Protein AF-A0A8C8VHM7-F1 (afdb_monomer)

pLDDT: mean 79.87, std 14.74, range [46.19, 97.38]

Sequence (150 aa):
LAPHTGTIWNWIRAFWRKNGLLTLSMLSLVIGCLLGFLLREKQYISFPGELLMRMLKMLILPLITSSLMSGLATMDSKACGKMGLITITYYLWTTFMAVTVGIVLVISIHPGAAAQKEEYAVGKAVLSSADALLDLIRYAPASPGIVLLF

Secondary structure (DSSP, 8-state):
----HHHHHHHHHHHHHHHHHHHHHHHHHHHHHHHHHH-TT-GGGGHHHHHHHHHHHHHHHHHHHHHHHHHHHTS-HHHHHHHHHHHHHHHHHHHHHHHHHHHHHHHHH-TTTT-TT-----------HHHHHHHHHHHS---HHHHTT-

Foldseek 3Di:
DDDDPVVVVVVVVVCCVVCVVVVVVVVCVVVVVVCCVVPVDDPVVCVVVVVVVVVVVVVPVVVVVVCVVVVVVVDDPVRVVVVVVVVVVVVVVVVVVVVVVVVVVCVVVVPPPVPPPDPPPPPDPPDDVVNVVVVVVVPPCPDPVVVVVD

Organism: NCBI:txid367368

InterPro domains:
  IPR001991 Sodium:dicarboxylate symporter [PF00375] (22-137)
  IPR018107 Sodium:dicarboxylate symporter, conserved site [PS00713] (48-62)
  IPR036458 Sodium:dicarboxylate symporter superfamily [G3DSA:1.10.3860.10] (11-145)
  IPR036458 Sodium:dicarboxylate symporter superfamily [SSF118215] (23-139)
  IPR050746 Dicarboxylate/Amino Acid:Cation Symporter [PTHR11958] (10-138)

Radius of gyration: 25.17 Å; Cα contacts (8 Å, |Δi|>4): 6; chains: 1; bounding box: 40×64×67 Å

Structure (mmCIF, N/CA/C/O backbone):
data_AF-A0A8C8VHM7-F1
#
_entry.id   AF-A0A8C8VHM7-F1
#
loop_
_atom_site.group_PDB
_atom_site.id
_atom_site.type_symbol
_atom_site.label_atom_id
_atom_site.label_alt_id
_atom_site.label_comp_id
_atom_site.label_asym_id
_atom_site.label_entity_id
_atom_site.label_seq_id
_atom_site.pdbx_PDB_ins_code
_atom_site.Cartn_x
_atom_site.Cartn_y
_atom_site.Cartn_z
_atom_site.occupancy
_atom_site.B_iso_or_equiv
_atom_site.auth_seq_id
_atom_site.auth_comp_id
_atom_site.auth_asym_id
_atom_site.auth_atom_id
_atom_site.pdbx_PDB_model_num
ATOM 1 N N . LEU A 1 1 ? -5.089 36.887 -40.930 1.00 49.72 1 LEU A N 1
ATOM 2 C CA . LEU A 1 1 ? -5.409 35.566 -40.341 1.00 49.72 1 LEU A CA 1
ATOM 3 C C . LEU A 1 1 ? -4.309 35.176 -39.351 1.00 49.72 1 LEU A C 1
ATOM 5 O O . LEU A 1 1 ? -3.277 34.714 -39.806 1.00 49.72 1 LEU A O 1
ATOM 9 N N . ALA A 1 2 ? -4.494 35.430 -38.050 1.00 64.38 2 ALA A N 1
ATOM 10 C CA . ALA A 1 2 ? -3.811 34.785 -36.906 1.00 64.38 2 ALA A CA 1
ATOM 11 C C . ALA A 1 2 ? -4.085 35.627 -35.647 1.00 64.38 2 ALA A C 1
ATOM 13 O O . ALA A 1 2 ? -3.609 36.758 -35.567 1.00 64.38 2 ALA A O 1
ATOM 14 N N . PRO A 1 3 ? -4.906 35.131 -34.705 1.00 52.34 3 PRO A N 1
ATOM 15 C CA . PRO A 1 3 ? -4.380 34.937 -33.350 1.00 52.34 3 PRO A CA 1
ATOM 16 C C . PRO A 1 3 ? -5.111 33.789 -32.620 1.00 52.34 3 PRO A C 1
ATOM 18 O O . PRO A 1 3 ? -6.123 34.015 -31.967 1.00 52.34 3 PRO A O 1
ATOM 21 N N . HIS A 1 4 ? -4.626 32.545 -32.711 1.00 59.38 4 HIS A N 1
ATOM 22 C CA . HIS A 1 4 ? -5.243 31.410 -31.989 1.00 59.38 4 HIS A CA 1
ATOM 23 C C . HIS A 1 4 ? -4.269 30.649 -31.063 1.00 59.38 4 HIS A C 1
ATOM 25 O O . HIS A 1 4 ? -4.650 29.693 -30.392 1.00 59.38 4 HIS A O 1
ATOM 31 N N . THR A 1 5 ? -3.005 31.072 -30.968 1.00 62.75 5 THR A N 1
ATOM 32 C CA . THR A 1 5 ? -1.974 30.382 -30.166 1.00 62.75 5 THR A CA 1
ATOM 33 C C . THR A 1 5 ? -1.876 30.873 -28.715 1.00 62.75 5 THR A C 1
ATOM 35 O O . THR A 1 5 ? -1.409 30.134 -27.851 1.00 62.75 5 THR A O 1
ATOM 38 N N . GLY A 1 6 ? -2.365 32.080 -28.399 1.00 61.88 6 GLY A N 1
ATOM 39 C CA . GLY A 1 6 ? -2.293 32.651 -27.043 1.00 61.88 6 GLY A CA 1
ATOM 40 C C . GLY A 1 6 ? -3.333 32.108 -26.052 1.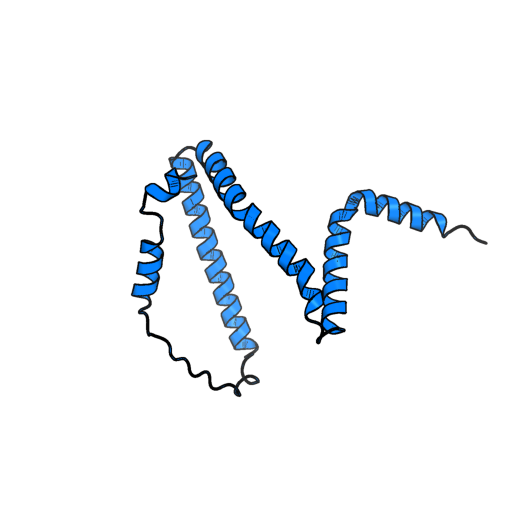00 61.88 6 GLY A C 1
ATOM 41 O O . GLY A 1 6 ? -3.072 32.034 -24.851 1.00 61.88 6 GLY A O 1
ATOM 42 N N . THR A 1 7 ? -4.506 31.685 -26.531 1.00 68.62 7 THR A N 1
ATOM 43 C CA . THR A 1 7 ? -5.606 31.186 -25.685 1.00 68.62 7 THR A CA 1
ATOM 44 C C . THR A 1 7 ? -5.306 29.803 -25.108 1.00 68.62 7 THR A C 1
ATOM 46 O O . THR A 1 7 ? -5.536 29.571 -23.921 1.00 68.62 7 THR A O 1
ATOM 49 N N . ILE A 1 8 ? -4.705 28.916 -25.906 1.00 71.31 8 ILE A N 1
ATOM 50 C CA . ILE A 1 8 ? -4.369 27.535 -25.521 1.00 71.31 8 ILE A CA 1
ATOM 51 C C . ILE A 1 8 ? -3.327 27.515 -24.395 1.00 71.31 8 ILE A C 1
ATOM 53 O O . ILE A 1 8 ? -3.493 26.805 -23.407 1.00 71.31 8 ILE A O 1
ATOM 57 N N . TRP A 1 9 ? -2.286 28.346 -24.485 1.00 71.12 9 TRP A N 1
ATOM 58 C CA . TRP A 1 9 ? -1.219 28.400 -23.478 1.00 71.12 9 TRP A CA 1
ATOM 59 C C . TRP A 1 9 ? -1.700 28.982 -22.135 1.00 71.12 9 TRP A C 1
ATOM 61 O O . TRP A 1 9 ? -1.248 28.580 -21.060 1.00 71.12 9 TRP A O 1
ATOM 71 N N . ASN A 1 10 ? -2.662 29.909 -22.176 1.00 72.50 10 ASN A N 1
ATOM 72 C CA . ASN A 1 10 ? -3.292 30.464 -20.977 1.00 72.50 10 ASN A CA 1
ATOM 73 C C . ASN A 1 10 ? -4.279 29.478 -20.343 1.00 72.50 10 ASN A C 1
ATOM 75 O O . ASN A 1 10 ? -4.305 29.352 -19.118 1.00 72.50 10 ASN A O 1
ATOM 79 N N . TRP A 1 11 ? -5.024 28.736 -21.164 1.00 68.62 11 TRP A N 1
ATOM 80 C CA . TRP A 1 11 ? -5.911 27.667 -20.714 1.00 68.62 11 TRP A CA 1
ATOM 81 C C . TRP A 1 11 ? -5.128 26.507 -20.085 1.00 68.62 11 TRP A C 1
ATOM 83 O O . TRP A 1 11 ? -5.458 26.085 -18.980 1.00 68.62 11 TRP A O 1
ATOM 93 N N . ILE A 1 12 ? -4.018 26.084 -20.699 1.00 73.31 12 ILE A N 1
ATOM 94 C CA . ILE A 1 12 ? -3.102 25.069 -20.153 1.00 73.31 12 ILE A CA 1
ATOM 95 C C . ILE A 1 12 ? -2.511 25.522 -18.817 1.00 73.31 12 ILE A C 1
ATOM 97 O O . ILE A 1 12 ? -2.541 24.763 -17.855 1.00 73.31 12 ILE A O 1
ATOM 101 N N . ARG A 1 13 ? -2.039 26.770 -18.697 1.00 70.75 13 ARG A N 1
ATOM 102 C CA . ARG A 1 13 ? -1.552 27.297 -17.406 1.00 70.75 13 ARG A CA 1
ATOM 103 C C . ARG A 1 13 ? -2.648 27.394 -16.346 1.00 70.75 13 ARG A C 1
ATOM 105 O O . ARG A 1 13 ? -2.381 27.167 -15.166 1.00 70.75 13 ARG A O 1
ATOM 112 N N . ALA A 1 14 ? -3.867 27.763 -16.734 1.00 70.69 14 ALA A N 1
ATOM 113 C CA . ALA A 1 14 ? -5.004 27.822 -15.820 1.00 70.69 14 ALA A CA 1
ATOM 114 C C . ALA A 1 14 ? -5.421 26.421 -15.347 1.00 70.69 14 ALA A C 1
ATOM 116 O O . ALA A 1 14 ? -5.696 26.238 -14.162 1.00 70.69 14 ALA A O 1
ATOM 117 N N . PHE A 1 15 ? -5.399 25.437 -16.246 1.00 71.25 15 PHE A N 1
ATOM 118 C CA . PHE A 1 15 ? -5.672 24.035 -15.951 1.00 71.25 15 PHE A CA 1
ATOM 119 C C . PHE A 1 15 ? -4.575 23.415 -15.079 1.00 71.25 15 PHE A C 1
ATOM 121 O O . PHE A 1 15 ? -4.879 22.778 -14.076 1.00 71.25 15 PHE A O 1
ATOM 128 N N . TRP A 1 16 ? -3.301 23.684 -15.378 1.00 74.19 16 TRP A N 1
ATOM 129 C CA . TRP A 1 1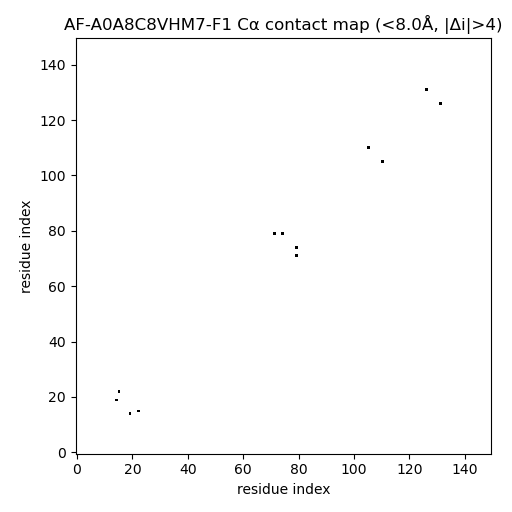6 ? -2.167 23.156 -14.615 1.00 74.19 16 TRP A CA 1
ATOM 130 C C . TRP A 1 16 ? -2.107 23.719 -13.188 1.00 74.19 16 TRP A C 1
ATOM 132 O O . TRP A 1 16 ? -1.725 23.010 -12.264 1.00 74.19 16 TRP A O 1
ATOM 142 N N . ARG A 1 17 ? -2.583 24.951 -12.955 1.00 70.69 17 ARG A N 1
ATOM 143 C CA . ARG A 1 17 ? -2.742 25.485 -11.589 1.00 70.69 17 ARG A CA 1
ATOM 144 C C . ARG A 1 17 ? -3.895 24.863 -10.804 1.00 70.69 17 ARG A C 1
ATOM 146 O O . ARG A 1 17 ? -3.820 24.833 -9.583 1.00 70.69 17 ARG A O 1
ATOM 153 N N . LYS A 1 18 ? -4.952 24.389 -11.472 1.00 74.88 18 LYS A N 1
ATOM 154 C CA . LYS A 1 18 ? -6.121 23.792 -10.803 1.00 74.88 18 LYS A CA 1
ATOM 155 C C . LYS A 1 18 ? -5.975 22.283 -10.591 1.00 74.88 18 LYS A C 1
ATOM 157 O O . LYS A 1 18 ? -6.337 21.781 -9.535 1.00 74.88 18 LYS A O 1
ATOM 162 N N . ASN A 1 19 ? -5.398 21.576 -11.562 1.00 86.38 19 ASN A N 1
ATOM 163 C CA . ASN A 1 19 ? -5.360 20.110 -11.601 1.00 86.38 19 ASN A CA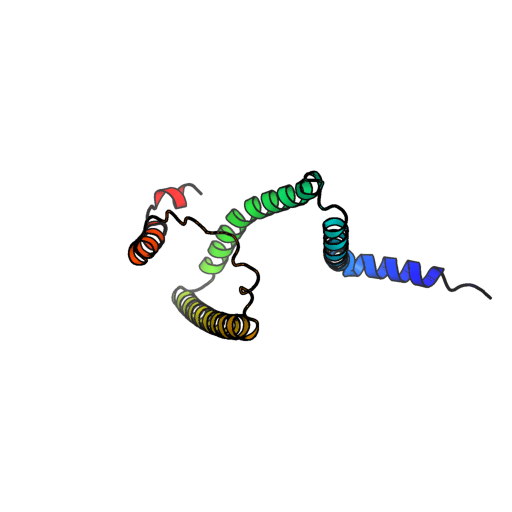 1
ATOM 164 C C . ASN A 1 19 ? -3.922 19.558 -11.631 1.00 86.38 19 ASN A C 1
ATOM 166 O O . ASN A 1 19 ? -3.709 18.390 -11.958 1.00 86.38 19 ASN A O 1
ATOM 170 N N . GLY A 1 20 ? -2.931 20.389 -11.291 1.00 79.62 20 GLY A N 1
ATOM 171 C CA . GLY A 1 20 ? -1.525 20.116 -11.578 1.00 79.62 20 GLY A CA 1
ATOM 172 C C . GLY A 1 20 ? -0.976 18.828 -10.995 1.00 79.62 20 GLY A C 1
ATOM 173 O O . GLY A 1 20 ? -0.287 18.102 -11.707 1.00 79.62 20 GLY A O 1
ATOM 174 N N . LEU A 1 21 ? -1.337 18.501 -9.751 1.00 83.56 21 LEU A N 1
ATOM 175 C CA . LEU A 1 21 ? -0.849 17.296 -9.078 1.00 83.56 21 LEU A CA 1
ATOM 176 C C . LEU A 1 21 ? -1.350 16.008 -9.752 1.00 83.56 21 LEU A C 1
ATOM 178 O O . LEU A 1 21 ? -0.577 15.078 -9.966 1.00 83.56 21 LEU A O 1
ATOM 182 N N . LEU A 1 22 ? -2.635 15.979 -10.122 1.00 88.56 22 LEU A N 1
ATOM 183 C CA . LEU A 1 22 ? -3.283 14.821 -10.747 1.00 88.56 22 LEU A CA 1
ATOM 184 C C . LEU A 1 22 ? -2.761 14.593 -12.167 1.00 88.56 22 LEU A C 1
ATOM 186 O O . LEU A 1 22 ? -2.497 13.463 -12.570 1.00 88.56 22 LEU A O 1
ATOM 190 N N . THR A 1 23 ? -2.574 15.673 -12.929 1.00 87.31 23 THR A N 1
ATOM 191 C CA . THR A 1 23 ? -2.016 15.567 -14.280 1.00 87.31 23 THR A CA 1
ATOM 192 C C . THR A 1 23 ? -0.549 15.148 -14.258 1.00 87.31 23 THR A C 1
ATOM 194 O O . THR A 1 23 ? -0.131 14.399 -15.135 1.00 87.31 23 THR A O 1
ATOM 197 N N . LEU A 1 24 ? 0.226 15.577 -13.250 1.00 87.31 24 LEU A N 1
ATOM 198 C CA . LEU A 1 24 ? 1.631 15.184 -13.122 1.00 87.31 24 LEU A CA 1
ATOM 199 C C . LEU A 1 24 ? 1.782 13.694 -12.797 1.00 87.31 24 LEU A C 1
ATOM 201 O O . LEU A 1 24 ? 2.669 13.057 -13.357 1.00 87.31 24 LEU A O 1
ATOM 205 N N . SER A 1 25 ? 0.941 13.134 -11.917 1.00 91.50 25 SER A N 1
ATOM 206 C CA . SER A 1 25 ? 1.026 11.712 -11.550 1.00 91.50 25 SER A CA 1
ATOM 207 C C . SER A 1 25 ? 0.649 10.805 -12.720 1.00 91.50 25 SER A C 1
ATOM 209 O O . SER A 1 25 ? 1.365 9.847 -13.006 1.00 91.50 25 SER A O 1
ATOM 211 N N . MET A 1 26 ? -0.405 11.155 -13.460 1.00 92.56 26 MET A N 1
ATOM 212 C CA . MET A 1 26 ? -0.809 10.418 -14.660 1.00 92.56 26 MET A CA 1
ATOM 213 C C . MET A 1 26 ? 0.238 10.519 -15.773 1.00 92.56 26 MET A C 1
ATOM 215 O O . MET A 1 26 ? 0.602 9.506 -16.367 1.00 92.56 26 MET A O 1
ATOM 219 N N . LEU A 1 27 ? 0.784 11.715 -16.019 1.00 91.50 27 LEU A N 1
ATOM 220 C CA . LEU A 1 27 ? 1.841 11.903 -17.013 1.00 91.50 27 LEU A CA 1
ATOM 221 C C . LEU A 1 27 ? 3.125 11.152 -16.615 1.00 91.50 27 LEU A C 1
ATOM 223 O O . LEU A 1 27 ? 3.748 10.521 -17.464 1.00 91.50 27 LEU A O 1
ATOM 227 N N . SER A 1 28 ? 3.483 11.161 -15.327 1.00 88.94 28 SER A N 1
ATOM 228 C CA . SER A 1 28 ? 4.630 10.421 -14.788 1.00 88.94 28 SER A CA 1
ATOM 229 C C . SER A 1 28 ? 4.494 8.909 -14.987 1.00 88.94 28 SER A C 1
ATOM 231 O O . SER A 1 28 ? 5.458 8.273 -15.402 1.00 88.94 28 SER A O 1
ATOM 233 N N . LEU A 1 29 ? 3.303 8.331 -14.783 1.00 92.12 29 LEU A N 1
ATOM 234 C CA . LEU A 1 29 ? 3.060 6.905 -15.041 1.00 92.12 29 LEU A CA 1
ATOM 235 C C . LEU A 1 29 ? 3.253 6.552 -16.520 1.00 92.12 29 LEU A C 1
ATOM 237 O O . LEU A 1 29 ? 3.948 5.590 -16.837 1.00 92.12 29 LEU A O 1
ATOM 241 N N . VAL A 1 30 ? 2.691 7.353 -17.430 1.00 92.69 30 VAL A N 1
ATOM 242 C CA . VAL A 1 30 ? 2.804 7.112 -18.878 1.00 92.69 30 VAL A CA 1
ATOM 243 C C . VAL A 1 30 ? 4.256 7.243 -19.346 1.00 92.69 30 VAL A C 1
ATOM 245 O O . VAL A 1 30 ? 4.767 6.362 -20.038 1.00 92.69 30 VAL A O 1
ATOM 248 N N . ILE A 1 31 ? 4.941 8.313 -18.934 1.00 90.38 31 ILE A N 1
ATOM 249 C CA . ILE A 1 31 ? 6.355 8.550 -19.252 1.00 90.38 31 ILE A CA 1
ATOM 250 C C . ILE A 1 31 ? 7.233 7.456 -18.628 1.00 90.38 31 ILE A C 1
ATOM 252 O O . ILE A 1 31 ? 8.115 6.932 -19.302 1.00 90.38 31 ILE A O 1
ATOM 256 N N . GLY A 1 32 ? 6.971 7.057 -17.381 1.00 87.88 32 GLY A N 1
ATOM 257 C CA . GLY A 1 32 ? 7.694 5.995 -16.681 1.00 87.88 32 GLY A CA 1
ATOM 258 C C . GLY A 1 32 ? 7.561 4.635 -17.364 1.00 87.88 32 GLY A C 1
ATOM 259 O O . GLY A 1 32 ? 8.566 3.955 -17.561 1.00 87.88 32 GLY A O 1
ATOM 260 N N . CYS A 1 33 ? 6.357 4.262 -17.806 1.00 88.31 33 CYS A N 1
ATOM 261 C CA . CYS A 1 33 ? 6.148 3.050 -18.599 1.00 88.31 33 CYS A CA 1
ATOM 262 C C . CYS A 1 33 ? 6.877 3.114 -19.951 1.00 88.31 33 CYS A C 1
ATOM 264 O O . CYS A 1 33 ? 7.516 2.138 -20.344 1.00 88.31 33 CYS A O 1
ATOM 266 N N . LEU A 1 34 ? 6.828 4.258 -20.643 1.00 88.56 34 LEU A N 1
ATOM 267 C CA . LEU A 1 34 ? 7.483 4.433 -21.941 1.00 88.56 34 LEU A CA 1
ATOM 268 C C . LEU A 1 34 ? 9.016 4.371 -21.828 1.00 88.56 34 LEU A C 1
ATOM 270 O O . LEU A 1 34 ? 9.664 3.657 -22.594 1.00 88.56 34 LEU A O 1
ATOM 274 N N . LEU A 1 35 ? 9.600 5.070 -20.849 1.00 85.62 35 LEU A N 1
ATOM 275 C CA . LEU A 1 35 ? 11.038 5.007 -20.576 1.00 85.62 35 LEU A CA 1
ATOM 276 C C . LEU A 1 35 ? 11.459 3.612 -20.099 1.00 85.62 35 LEU A C 1
ATOM 278 O O . LEU A 1 35 ? 12.511 3.135 -20.516 1.00 85.62 35 LEU A O 1
ATOM 282 N N . GLY A 1 36 ? 10.644 2.946 -19.275 1.00 85.06 36 G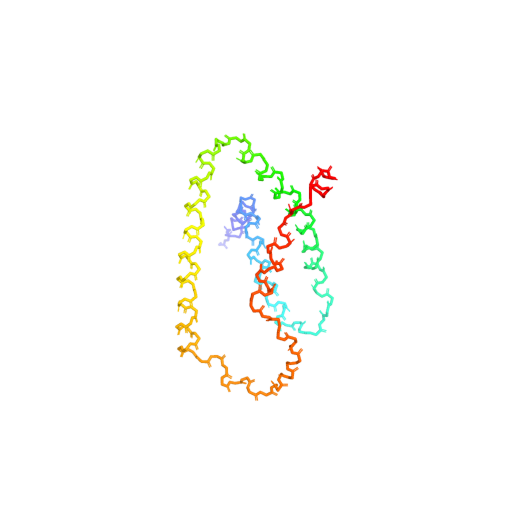LY A N 1
ATOM 283 C CA . GLY A 1 36 ? 10.902 1.581 -18.809 1.00 85.06 36 GLY A CA 1
ATOM 284 C C . GLY A 1 36 ? 10.939 0.558 -19.947 1.00 85.06 36 GLY A C 1
ATOM 285 O O . GLY A 1 36 ? 11.778 -0.340 -19.938 1.00 85.06 36 GLY A O 1
ATOM 286 N N . PHE A 1 37 ? 10.090 0.728 -20.965 1.00 83.81 37 PHE A N 1
ATOM 287 C CA . PHE A 1 37 ? 10.110 -0.113 -22.163 1.00 83.81 37 PHE A CA 1
ATOM 288 C C . PHE A 1 37 ? 11.349 0.137 -23.043 1.00 83.81 37 PHE A C 1
ATOM 290 O O . PHE A 1 37 ? 11.915 -0.807 -23.590 1.00 83.81 37 PHE A O 1
ATOM 297 N N . LEU A 1 38 ? 11.798 1.393 -23.154 1.00 79.75 38 LEU A N 1
ATOM 298 C CA . LEU A 1 38 ? 12.936 1.787 -23.996 1.00 79.75 38 LEU A CA 1
ATOM 299 C C . LEU A 1 38 ? 14.315 1.502 -23.367 1.00 79.75 38 LEU A C 1
ATOM 301 O O . LEU A 1 38 ? 15.274 1.255 -24.094 1.00 79.75 38 LEU A O 1
ATOM 305 N N . LEU A 1 39 ? 14.447 1.556 -22.037 1.00 75.38 39 LEU A N 1
ATOM 306 C CA . LEU A 1 39 ? 15.739 1.563 -21.325 1.00 75.38 39 LEU A CA 1
ATOM 307 C C . LEU A 1 39 ? 15.954 0.318 -20.449 1.00 75.38 39 LEU A C 1
ATOM 309 O O . LEU A 1 39 ? 16.392 0.417 -19.303 1.00 75.38 39 LEU A O 1
ATOM 313 N N . ARG A 1 40 ? 15.689 -0.867 -21.008 1.00 66.69 40 ARG A N 1
ATOM 314 C CA . ARG A 1 40 ? 15.685 -2.166 -20.306 1.00 66.69 40 ARG A CA 1
ATOM 315 C C . ARG A 1 40 ? 16.995 -2.559 -19.593 1.00 66.69 40 ARG A C 1
ATOM 317 O O . ARG A 1 40 ? 16.968 -3.475 -18.782 1.00 66.69 40 ARG A O 1
ATOM 324 N N . GLU A 1 41 ? 18.114 -1.869 -19.834 1.00 63.53 41 GLU A N 1
ATOM 325 C CA . GLU A 1 41 ? 19.448 -2.283 -19.357 1.00 63.53 41 GLU A CA 1
ATOM 326 C C . GLU A 1 41 ? 20.143 -1.322 -18.372 1.00 63.53 41 GLU A C 1
ATOM 328 O O . GLU A 1 41 ? 21.291 -1.553 -17.996 1.00 63.53 41 GLU A O 1
ATOM 333 N N . LYS A 1 42 ? 19.493 -0.242 -17.905 1.00 58.72 42 LYS A N 1
ATOM 334 C CA . LYS A 1 42 ? 20.134 0.715 -16.974 1.00 58.72 42 LYS A CA 1
ATOM 335 C C . LYS A 1 42 ? 19.496 0.718 -15.585 1.00 58.72 42 LYS A C 1
ATOM 337 O O . LYS A 1 42 ? 18.505 1.396 -15.333 1.00 58.72 42 LYS A O 1
ATOM 342 N N . GLN A 1 43 ? 20.165 0.045 -14.647 1.00 63.00 43 GLN A N 1
ATOM 343 C CA . GLN A 1 43 ? 19.770 -0.102 -13.236 1.00 63.00 43 GLN A CA 1
ATOM 344 C C . GLN A 1 43 ? 19.675 1.225 -12.447 1.00 63.00 43 GLN A C 1
ATOM 346 O O . GLN A 1 43 ? 19.046 1.278 -11.394 1.00 63.00 43 GLN A O 1
ATOM 351 N N . TYR A 1 44 ? 20.234 2.323 -12.967 1.00 66.44 44 TYR A N 1
ATOM 352 C CA . TYR A 1 44 ? 20.215 3.640 -12.313 1.00 66.44 44 TYR A CA 1
ATOM 353 C C . TYR A 1 44 ? 18.841 4.331 -12.310 1.00 66.44 44 TYR A C 1
ATOM 355 O O . TYR A 1 44 ? 18.605 5.205 -11.478 1.00 66.44 44 TYR A O 1
ATOM 363 N N . ILE A 1 45 ? 17.914 3.944 -13.194 1.00 72.19 45 ILE A N 1
ATOM 364 C CA . ILE A 1 45 ? 16.585 4.582 -13.298 1.00 72.19 45 ILE A CA 1
ATOM 365 C C . ILE A 1 45 ? 15.678 4.218 -12.106 1.00 72.19 45 ILE A C 1
ATOM 367 O O . ILE A 1 45 ? 14.774 4.978 -11.767 1.00 72.19 45 ILE A O 1
ATOM 371 N N . SER A 1 46 ? 15.945 3.107 -11.412 1.00 78.19 46 SER A N 1
ATOM 372 C CA . SER A 1 46 ? 15.145 2.663 -10.258 1.00 78.19 46 SER A CA 1
ATOM 373 C C . SER A 1 46 ? 15.442 3.430 -8.963 1.00 78.19 46 SER A C 1
ATOM 375 O O . SER A 1 46 ? 14.632 3.402 -8.035 1.00 78.19 46 SER A O 1
ATOM 377 N N . PHE A 1 47 ? 16.566 4.152 -8.900 1.00 83.44 47 PHE A N 1
ATOM 378 C CA . PHE A 1 47 ? 17.000 4.903 -7.718 1.00 83.44 47 PHE A CA 1
ATOM 379 C C . PHE A 1 47 ? 15.951 5.903 -7.173 1.00 83.44 47 PHE A C 1
ATOM 381 O O . PHE A 1 47 ? 15.646 5.839 -5.979 1.00 83.44 47 PHE A O 1
ATOM 388 N N . PRO A 1 48 ? 15.328 6.789 -7.987 1.00 84.69 48 PRO A N 1
ATOM 389 C CA . PRO A 1 48 ? 14.277 7.689 -7.498 1.00 84.69 48 PRO A CA 1
ATOM 390 C C . PRO A 1 48 ? 13.034 6.955 -6.965 1.00 84.69 48 PRO A C 1
ATOM 392 O O . PRO A 1 48 ? 12.403 7.429 -6.020 1.00 84.69 48 PRO A O 1
ATOM 395 N N . GLY A 1 49 ? 12.691 5.790 -7.526 1.00 85.88 49 GLY A N 1
ATOM 396 C CA . GLY A 1 49 ? 11.566 4.975 -7.056 1.00 85.88 49 GLY A CA 1
ATOM 397 C C . GLY A 1 49 ? 11.845 4.324 -5.701 1.00 85.88 49 GLY A C 1
ATOM 398 O O . GLY A 1 49 ? 10.975 4.287 -4.829 1.00 85.88 49 GLY A O 1
ATOM 399 N N . GLU A 1 50 ? 13.077 3.865 -5.485 1.00 89.38 50 GLU A N 1
ATOM 400 C CA . GLU A 1 50 ? 13.486 3.286 -4.206 1.00 89.38 50 GLU A CA 1
ATOM 401 C C . GLU A 1 50 ? 13.492 4.333 -3.082 1.00 89.38 50 GLU A C 1
ATOM 403 O O . GLU A 1 50 ? 13.008 4.064 -1.979 1.00 89.38 50 GLU A O 1
ATOM 408 N N . LEU A 1 51 ? 13.964 5.549 -3.374 1.00 91.19 51 LEU A N 1
ATOM 409 C CA . LEU A 1 51 ? 13.950 6.664 -2.427 1.00 91.19 51 LEU A CA 1
ATOM 410 C C . LEU A 1 51 ? 12.514 7.037 -2.017 1.00 91.19 51 LEU A C 1
ATOM 412 O O . LEU A 1 51 ? 12.239 7.188 -0.825 1.00 91.19 51 LEU A O 1
ATOM 416 N N . LEU A 1 52 ? 11.584 7.086 -2.980 1.00 92.38 52 LEU A N 1
ATOM 417 C CA . LEU A 1 52 ? 10.156 7.307 -2.722 1.00 92.38 52 LEU A CA 1
ATOM 418 C C . LEU A 1 52 ? 9.570 6.217 -1.813 1.00 92.38 52 LEU A C 1
ATOM 420 O O . LEU A 1 52 ? 8.909 6.524 -0.820 1.00 92.38 52 LEU A O 1
ATOM 424 N N . MET A 1 53 ? 9.840 4.944 -2.113 1.00 93.38 53 MET A N 1
ATOM 425 C CA . MET A 1 53 ? 9.346 3.824 -1.305 1.00 93.38 53 MET A CA 1
ATOM 426 C C . MET A 1 53 ? 9.897 3.847 0.125 1.00 93.38 53 MET A C 1
ATOM 428 O O . MET A 1 53 ? 9.170 3.510 1.062 1.00 93.38 53 MET A O 1
ATOM 432 N N . ARG A 1 54 ? 11.156 4.259 0.323 1.00 93.06 54 ARG A N 1
ATOM 433 C CA . ARG A 1 54 ? 11.744 4.432 1.663 1.00 93.06 54 ARG A CA 1
ATOM 434 C C . ARG A 1 54 ? 11.062 5.561 2.441 1.00 93.06 54 ARG A C 1
ATOM 436 O O . ARG A 1 54 ? 10.722 5.360 3.605 1.00 93.06 54 ARG A O 1
ATOM 443 N N . MET A 1 55 ? 10.797 6.700 1.796 1.00 94.56 55 MET A N 1
ATOM 444 C CA . MET A 1 55 ? 10.071 7.817 2.415 1.00 94.56 55 MET A CA 1
ATOM 445 C C . MET A 1 55 ? 8.641 7.424 2.819 1.00 94.56 55 MET A C 1
ATOM 447 O O . MET A 1 55 ? 8.236 7.682 3.951 1.00 94.56 55 MET A O 1
ATOM 451 N N . LEU A 1 56 ? 7.893 6.740 1.942 1.00 93.50 56 LEU A N 1
ATOM 452 C CA . LEU A 1 56 ? 6.522 6.296 2.237 1.00 93.50 56 LEU A CA 1
ATOM 453 C C . LEU A 1 56 ? 6.470 5.287 3.392 1.00 93.50 56 LEU A C 1
ATOM 455 O O . LEU A 1 56 ? 5.609 5.396 4.262 1.00 93.50 56 LEU A O 1
ATOM 459 N N . LYS A 1 57 ? 7.408 4.333 3.442 1.00 89.88 57 LYS A N 1
ATOM 460 C CA . LYS A 1 57 ? 7.475 3.336 4.525 1.00 89.88 57 LYS A CA 1
ATOM 461 C C . LYS A 1 57 ? 7.793 3.957 5.886 1.00 89.88 57 LYS A C 1
ATOM 463 O O . LYS A 1 57 ? 7.236 3.514 6.883 1.00 89.88 57 LYS A O 1
ATOM 468 N N . MET A 1 58 ? 8.643 4.984 5.939 1.00 93.88 58 MET A N 1
ATOM 469 C CA . MET A 1 58 ? 8.923 5.702 7.189 1.00 93.88 58 MET A CA 1
ATOM 470 C C . MET A 1 58 ? 7.689 6.461 7.699 1.00 93.88 58 MET A C 1
ATOM 472 O O . MET A 1 58 ? 7.495 6.580 8.905 1.00 93.88 58 MET A O 1
ATOM 476 N N . LEU A 1 59 ? 6.841 6.937 6.784 1.00 94.44 59 LEU A N 1
ATOM 477 C CA . LEU A 1 59 ? 5.613 7.662 7.108 1.00 94.44 59 LEU A CA 1
ATOM 478 C C . LEU A 1 59 ? 4.468 6.723 7.520 1.00 94.44 59 LEU A C 1
ATOM 480 O O . LEU A 1 59 ? 3.665 7.077 8.376 1.00 94.44 59 LEU A O 1
ATOM 484 N N . ILE A 1 60 ? 4.394 5.520 6.940 1.00 95.19 60 ILE A N 1
ATOM 485 C CA . ILE A 1 60 ? 3.242 4.628 7.121 1.00 95.19 60 ILE A CA 1
ATOM 486 C C . ILE A 1 60 ? 3.076 4.163 8.575 1.00 95.19 60 ILE A C 1
ATOM 488 O O . ILE A 1 60 ? 1.962 4.158 9.090 1.00 95.19 60 ILE A O 1
ATOM 492 N N . LEU A 1 61 ? 4.178 3.821 9.251 1.00 91.62 61 LEU A N 1
ATOM 493 C CA . LEU A 1 61 ? 4.160 3.288 10.613 1.00 91.62 61 LEU A CA 1
ATOM 494 C C . LEU A 1 61 ? 3.588 4.296 11.631 1.00 91.62 61 LEU A C 1
ATOM 496 O O . LEU A 1 61 ? 2.603 3.950 12.284 1.00 91.62 61 LEU A O 1
ATOM 500 N N . PRO A 1 62 ? 4.104 5.539 11.748 1.00 88.56 62 PRO A N 1
ATOM 501 C CA . PRO A 1 62 ? 3.568 6.520 12.694 1.00 88.56 62 PRO A CA 1
ATOM 502 C C . PRO A 1 62 ? 2.177 7.038 12.303 1.00 88.56 62 PRO A C 1
ATOM 504 O O . PRO A 1 62 ? 1.365 7.359 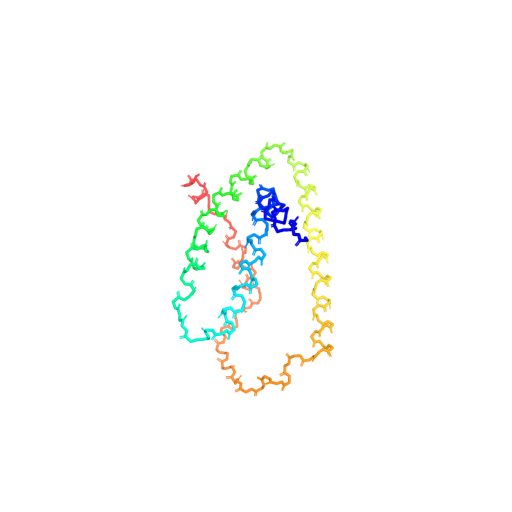13.173 1.00 88.56 62 PRO A O 1
ATOM 507 N N . LEU A 1 63 ? 1.871 7.121 11.003 1.00 94.00 63 LEU A N 1
ATOM 508 C CA . LEU A 1 63 ? 0.568 7.601 10.543 1.00 94.00 63 LEU A CA 1
ATOM 509 C C . LEU A 1 63 ? -0.545 6.598 10.878 1.00 94.00 63 LEU A C 1
ATOM 511 O O . LEU A 1 63 ? -1.617 7.001 11.323 1.00 94.00 63 LEU A O 1
ATOM 515 N N . ILE A 1 64 ? -0.289 5.295 10.709 1.00 93.94 64 ILE A N 1
ATOM 516 C CA . ILE A 1 64 ? -1.268 4.252 11.037 1.00 93.94 64 ILE A CA 1
ATOM 517 C C . ILE A 1 64 ? -1.531 4.222 12.543 1.00 93.94 64 ILE A C 1
ATOM 519 O O . ILE A 1 64 ? -2.693 4.225 12.945 1.00 93.94 64 ILE A O 1
ATOM 523 N N . THR A 1 65 ? -0.493 4.220 13.386 1.00 91.00 65 THR A N 1
ATOM 524 C CA . THR A 1 65 ? -0.689 4.128 14.842 1.00 91.00 65 THR A CA 1
ATOM 525 C C . THR A 1 65 ? -1.418 5.349 15.400 1.00 91.00 65 THR A C 1
ATOM 527 O O . THR A 1 65 ? -2.381 5.189 16.148 1.00 91.00 65 THR A O 1
ATOM 530 N N . SER A 1 66 ? -1.036 6.562 14.986 1.00 92.00 66 SER A N 1
ATOM 531 C CA . SER A 1 66 ? -1.706 7.800 15.415 1.00 92.00 66 SER A CA 1
ATOM 532 C C . SER A 1 66 ? -3.154 7.893 14.916 1.00 92.00 66 SER A C 1
ATOM 534 O O . SER A 1 66 ? -4.051 8.235 15.693 1.00 92.00 66 SER A O 1
ATOM 536 N N . SER A 1 67 ? -3.411 7.532 13.653 1.00 93.50 67 SER A N 1
ATOM 537 C CA . SER A 1 67 ? -4.761 7.539 13.078 1.00 93.50 67 SER A CA 1
ATOM 538 C C . SER A 1 67 ? -5.675 6.503 13.731 1.00 93.50 67 SER A C 1
ATOM 540 O O . SER A 1 67 ? -6.830 6.822 14.014 1.00 93.50 67 SER A O 1
ATOM 542 N N . LEU A 1 68 ? -5.174 5.295 14.014 1.00 91.62 68 LEU A N 1
ATOM 543 C CA . LEU A 1 68 ? -5.939 4.263 14.716 1.00 91.62 68 LEU A CA 1
ATOM 544 C C . LEU A 1 68 ? -6.218 4.665 16.165 1.00 91.62 68 LEU A C 1
ATOM 546 O O . LEU A 1 68 ? -7.355 4.546 16.609 1.00 91.62 68 LEU A O 1
ATOM 550 N N . MET A 1 69 ? -5.223 5.187 16.887 1.00 89.31 69 MET A N 1
ATOM 551 C CA . MET A 1 69 ? -5.399 5.619 18.277 1.00 89.31 69 MET A CA 1
ATOM 552 C C . MET A 1 69 ? -6.461 6.721 18.391 1.00 89.31 69 MET A C 1
ATOM 554 O O . MET A 1 69 ? -7.400 6.596 19.174 1.00 89.31 69 MET A O 1
ATOM 558 N N . SER A 1 70 ? -6.367 7.772 17.567 1.00 90.19 70 SER A N 1
ATOM 559 C CA . SER A 1 70 ? -7.352 8.864 17.555 1.00 90.19 70 SER A CA 1
ATOM 560 C C . SER A 1 70 ? -8.731 8.404 17.062 1.00 90.19 70 SER A C 1
ATOM 562 O O . SER A 1 70 ? -9.753 8.790 17.635 1.00 90.19 70 SER A O 1
ATOM 564 N N . GLY A 1 71 ? -8.774 7.546 16.039 1.00 89.31 71 GLY A N 1
ATOM 565 C CA . GLY A 1 71 ? -10.020 7.009 15.493 1.00 89.31 71 GLY A CA 1
ATOM 566 C C . GLY A 1 71 ? -10.774 6.125 16.485 1.00 89.31 71 GLY A C 1
ATOM 567 O O . GLY A 1 71 ? -11.989 6.239 16.607 1.00 89.31 71 GLY A O 1
ATOM 568 N N . LEU A 1 72 ? -10.062 5.288 17.240 1.00 88.06 72 LEU A N 1
ATOM 569 C CA . LEU A 1 72 ? -10.667 4.402 18.234 1.00 88.06 72 LEU A CA 1
ATOM 570 C C . LEU A 1 72 ? -11.021 5.133 19.537 1.00 88.06 72 LEU A C 1
ATOM 572 O O . LEU A 1 72 ? -12.044 4.819 20.134 1.00 88.06 72 LEU A O 1
ATOM 576 N N . ALA A 1 73 ? -10.238 6.134 19.958 1.00 86.12 73 ALA A N 1
ATOM 577 C CA . ALA A 1 73 ? -10.491 6.891 21.191 1.00 86.12 73 ALA A CA 1
ATOM 578 C C . ALA A 1 73 ? -11.789 7.719 21.162 1.00 86.12 73 ALA A C 1
ATOM 580 O O . ALA A 1 73 ? -12.330 8.061 22.210 1.00 86.12 73 ALA A O 1
ATOM 581 N N . THR A 1 74 ? -12.287 8.054 19.970 1.00 85.50 74 THR A N 1
ATOM 582 C CA . THR A 1 74 ? -13.517 8.845 19.787 1.00 85.50 74 THR A CA 1
ATOM 583 C C . THR A 1 74 ? -14.781 7.991 19.670 1.00 85.50 74 THR A C 1
ATOM 585 O O . THR A 1 74 ? -15.885 8.535 19.670 1.00 85.50 74 THR A O 1
ATOM 588 N N . MET A 1 75 ? -14.646 6.663 19.575 1.00 84.38 75 MET A N 1
ATOM 589 C CA . MET A 1 75 ? -15.760 5.735 19.384 1.00 84.38 75 MET A CA 1
ATOM 590 C C . MET A 1 75 ? -16.027 4.903 20.642 1.00 84.38 75 MET A C 1
ATOM 592 O O . MET A 1 75 ? -15.111 4.353 21.245 1.00 84.38 75 MET A O 1
ATOM 596 N N . ASP A 1 76 ? -17.303 4.721 20.993 1.00 87.12 76 ASP A N 1
ATOM 597 C CA . ASP A 1 76 ? -17.693 3.788 22.055 1.00 87.12 76 ASP A CA 1
ATOM 598 C C . ASP A 1 76 ? -17.271 2.350 21.720 1.00 87.12 76 ASP A C 1
ATOM 600 O O . ASP A 1 76 ? -17.406 1.887 20.583 1.00 87.12 76 ASP A O 1
ATOM 604 N N . SER A 1 77 ? -16.859 1.586 22.735 1.00 83.38 77 SER A N 1
ATOM 605 C CA . SER A 1 77 ? -16.403 0.192 22.589 1.00 83.38 77 SER A CA 1
ATOM 606 C C . SER A 1 77 ? -17.412 -0.709 21.860 1.00 83.38 77 SER A C 1
ATOM 608 O O . SER A 1 77 ? -17.037 -1.517 21.007 1.00 83.38 77 SER A O 1
ATOM 610 N N . LYS A 1 78 ? -18.715 -0.529 22.120 1.00 86.06 78 LYS A N 1
ATOM 611 C CA . LYS A 1 78 ? -19.797 -1.253 21.425 1.00 86.06 78 LYS A CA 1
ATOM 612 C C . LYS A 1 78 ? -19.937 -0.842 19.956 1.00 86.06 78 LYS A C 1
ATOM 614 O O . LYS A 1 78 ? -20.215 -1.689 19.105 1.00 86.06 78 LYS A O 1
ATOM 619 N N . ALA A 1 79 ? -19.755 0.442 19.649 1.00 85.25 79 ALA A N 1
ATOM 620 C CA . ALA A 1 79 ? -19.821 0.952 18.283 1.00 85.25 79 ALA A CA 1
ATOM 621 C C . ALA A 1 79 ? -18.610 0.481 17.462 1.00 85.25 79 ALA A C 1
ATOM 623 O O . ALA A 1 79 ? -18.788 -0.002 16.341 1.00 85.25 79 ALA A O 1
ATOM 624 N N . CYS A 1 80 ? -17.412 0.517 18.055 1.00 87.50 80 CYS A N 1
ATOM 625 C CA . CYS A 1 80 ? -16.182 -0.014 17.472 1.00 87.50 80 CYS A CA 1
ATOM 626 C C . CYS A 1 80 ? -16.314 -1.506 17.129 1.00 87.50 80 CYS A C 1
ATOM 628 O O . CYS A 1 80 ? -16.013 -1.910 16.006 1.00 87.50 80 CYS A O 1
ATOM 630 N N . GLY A 1 81 ? -16.832 -2.325 18.054 1.00 86.56 81 GLY A N 1
ATOM 631 C CA . GLY A 1 81 ? -17.039 -3.757 17.812 1.00 86.56 81 GLY A CA 1
ATOM 632 C C . GLY A 1 81 ? -17.992 -4.038 16.644 1.00 86.56 81 GLY A C 1
ATOM 633 O O . GLY A 1 81 ? -17.703 -4.886 15.799 1.00 86.56 81 GLY A O 1
ATOM 634 N N . LYS A 1 82 ? -19.099 -3.286 16.536 1.00 89.94 82 LYS A N 1
ATOM 635 C CA . LYS A 1 82 ? -20.060 -3.449 15.432 1.00 89.94 82 LYS A CA 1
ATOM 636 C C . LYS A 1 82 ? -19.474 -3.014 14.084 1.00 89.94 82 LYS A C 1
ATOM 638 O O . LYS A 1 82 ? -19.650 -3.723 13.096 1.00 89.94 82 LYS A O 1
ATOM 643 N N . MET A 1 83 ? -18.756 -1.890 14.043 1.00 92.31 83 MET A N 1
ATOM 644 C CA . MET A 1 83 ? -18.072 -1.430 12.826 1.00 92.31 83 MET A CA 1
ATOM 645 C C . MET A 1 83 ? -16.974 -2.405 12.388 1.00 92.31 83 MET A C 1
ATOM 647 O O . MET A 1 83 ? -16.868 -2.714 11.201 1.00 92.31 83 MET A O 1
ATOM 651 N N . GLY A 1 84 ? -16.212 -2.952 13.340 1.00 90.62 84 GLY A N 1
ATOM 652 C CA . GLY A 1 84 ? -15.205 -3.978 13.077 1.00 90.62 84 GLY A CA 1
ATOM 653 C C . GLY A 1 84 ? -15.811 -5.248 12.481 1.00 90.62 84 GLY A C 1
ATOM 654 O O . GLY A 1 84 ? -15.324 -5.735 11.465 1.00 90.62 84 GLY A O 1
ATOM 655 N N . LEU A 1 85 ? -16.922 -5.741 13.040 1.00 93.81 85 LEU A N 1
ATOM 656 C CA . LEU A 1 85 ? -17.592 -6.943 12.535 1.00 93.81 85 LEU A CA 1
ATOM 657 C C . LEU A 1 85 ? -18.136 -6.761 11.109 1.00 93.81 85 LEU A C 1
ATOM 659 O O . LEU A 1 85 ? -17.963 -7.646 10.267 1.00 93.81 85 LEU A O 1
ATOM 663 N N . ILE A 1 86 ? -18.755 -5.610 10.822 1.00 95.69 86 ILE A N 1
ATOM 664 C CA . ILE A 1 86 ? -19.228 -5.270 9.469 1.00 95.69 86 ILE A CA 1
ATOM 665 C C . ILE A 1 86 ? -18.044 -5.232 8.500 1.00 95.69 86 ILE A C 1
ATOM 667 O O . ILE A 1 86 ? -18.111 -5.817 7.422 1.00 95.69 86 ILE A O 1
ATOM 671 N N . THR A 1 87 ? -16.943 -4.602 8.910 1.00 95.00 87 THR A N 1
ATOM 672 C CA . THR A 1 87 ? -15.729 -4.474 8.097 1.00 95.00 87 THR A CA 1
ATOM 673 C C . THR A 1 87 ? -15.110 -5.839 7.796 1.00 95.00 87 THR A C 1
ATOM 675 O O . THR A 1 87 ? -14.846 -6.141 6.635 1.00 95.00 87 THR A O 1
ATOM 678 N N . ILE A 1 88 ? -14.944 -6.704 8.802 1.00 95.56 88 ILE A N 1
ATOM 679 C CA . ILE A 1 88 ? -14.422 -8.070 8.623 1.00 95.56 88 ILE A CA 1
ATOM 680 C C . ILE A 1 88 ? -15.316 -8.862 7.664 1.00 95.56 88 ILE A C 1
ATOM 682 O O . ILE A 1 88 ? -14.820 -9.462 6.713 1.00 95.56 88 ILE A O 1
ATOM 686 N N . THR A 1 89 ? -16.634 -8.825 7.871 1.00 96.44 89 THR A N 1
ATOM 687 C CA . THR A 1 89 ? -17.594 -9.538 7.013 1.00 96.44 89 THR A CA 1
ATOM 688 C C . THR A 1 89 ? -17.524 -9.037 5.567 1.00 96.44 89 THR A C 1
ATOM 690 O O . THR A 1 89 ? -17.499 -9.838 4.633 1.00 96.44 89 THR A O 1
ATOM 693 N N . TYR A 1 90 ? -17.417 -7.720 5.371 1.00 96.62 90 TYR A N 1
ATOM 694 C CA . TYR A 1 90 ? -17.259 -7.101 4.055 1.00 96.62 90 TYR A CA 1
ATOM 695 C C . TYR A 1 90 ? -15.950 -7.519 3.366 1.00 96.62 90 TYR A C 1
ATOM 697 O O . TYR A 1 90 ? -15.965 -7.883 2.187 1.00 96.62 90 TYR A O 1
ATOM 705 N N . TYR A 1 91 ? -14.827 -7.528 4.094 1.00 95.88 91 TYR A N 1
ATOM 706 C CA . TYR A 1 91 ? -13.533 -7.964 3.560 1.00 95.88 91 TYR A CA 1
ATOM 707 C C . TYR A 1 91 ? -13.531 -9.440 3.162 1.00 95.88 91 TYR A C 1
ATOM 709 O O . TYR A 1 91 ? -13.007 -9.791 2.103 1.00 95.88 91 TYR A O 1
ATOM 717 N N . LEU A 1 92 ? -14.142 -10.305 3.972 1.00 96.19 92 LEU A N 1
ATOM 718 C CA . LEU A 1 92 ? -14.275 -11.722 3.640 1.00 96.19 92 LEU A CA 1
ATOM 719 C C . LEU A 1 92 ? -15.111 -11.916 2.373 1.00 96.19 92 LEU A C 1
ATOM 721 O O . LEU A 1 92 ? -14.704 -12.657 1.479 1.00 96.19 92 LEU A O 1
ATOM 725 N N . TRP A 1 93 ? -16.231 -11.199 2.256 1.00 97.38 93 TRP A N 1
ATOM 726 C CA . TRP A 1 93 ? -17.101 -11.285 1.085 1.00 97.38 93 TRP A CA 1
ATOM 727 C C . TRP A 1 93 ? -16.401 -10.830 -0.201 1.00 97.38 93 TRP A C 1
ATOM 729 O O . TRP A 1 93 ? -16.422 -11.543 -1.205 1.00 97.38 93 TRP A O 1
ATOM 739 N N . THR A 1 94 ? -15.724 -9.677 -0.175 1.00 97.12 94 THR A N 1
ATOM 740 C CA . THR A 1 94 ? -15.006 -9.175 -1.358 1.00 97.12 94 THR A CA 1
ATOM 741 C C . THR A 1 94 ? -13.799 -10.047 -1.715 1.00 97.12 94 THR A C 1
ATOM 743 O O . THR A 1 94 ? -13.555 -10.293 -2.893 1.00 97.12 94 THR A O 1
ATOM 746 N N . THR A 1 95 ? -13.093 -10.609 -0.725 1.00 96.62 95 THR A N 1
ATOM 747 C CA . THR A 1 95 ? -11.981 -11.543 -0.977 1.00 96.62 95 THR A CA 1
ATOM 748 C C . THR A 1 95 ? -12.486 -12.823 -1.630 1.00 96.62 95 THR A C 1
ATOM 750 O O . THR A 1 95 ? -11.890 -13.294 -2.594 1.00 96.62 95 THR A 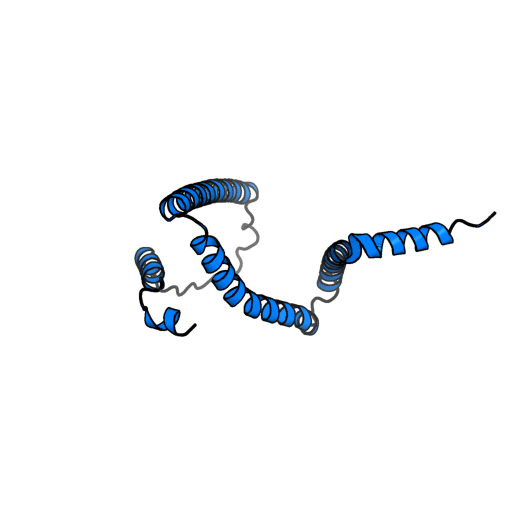O 1
ATOM 753 N N . PHE A 1 96 ? -13.617 -13.360 -1.167 1.00 97.31 96 PHE A N 1
ATOM 754 C CA . PHE A 1 96 ? -14.241 -14.529 -1.780 1.00 97.31 96 PHE A CA 1
ATOM 755 C C . PHE A 1 96 ? -14.644 -14.259 -3.239 1.00 97.31 96 PHE A C 1
ATOM 757 O O . PHE A 1 96 ? -14.335 -15.052 -4.130 1.00 97.31 96 PHE A O 1
ATOM 764 N N . MET A 1 97 ? -15.255 -13.102 -3.514 1.00 97.31 97 MET A N 1
ATOM 765 C CA . MET A 1 97 ? -15.597 -12.688 -4.881 1.00 97.31 97 MET A CA 1
ATOM 766 C C . MET A 1 97 ? -14.350 -12.481 -5.757 1.00 97.31 97 MET A C 1
ATOM 768 O O . MET A 1 97 ? -14.310 -12.937 -6.895 1.00 97.31 97 MET A O 1
ATOM 772 N N . ALA A 1 98 ? -13.291 -11.866 -5.230 1.00 96.44 98 ALA A N 1
ATOM 773 C CA . ALA A 1 98 ? -12.039 -11.680 -5.960 1.00 96.44 98 ALA A CA 1
ATOM 774 C C . ALA A 1 98 ? -11.348 -13.016 -6.281 1.00 96.44 98 ALA A C 1
ATOM 776 O O . ALA A 1 98 ? -10.874 -13.211 -7.400 1.00 96.44 98 ALA A O 1
ATOM 777 N N . VAL A 1 99 ? -11.321 -13.954 -5.327 1.00 96.75 99 VAL A N 1
ATOM 778 C CA . VAL A 1 99 ? -10.724 -15.285 -5.510 1.00 96.75 99 VAL A CA 1
ATOM 779 C C . VAL A 1 99 ? -11.517 -16.106 -6.522 1.00 96.75 99 VAL A C 1
ATOM 781 O O . VAL A 1 99 ? -10.918 -16.693 -7.418 1.00 96.75 99 VAL A O 1
ATOM 784 N N . THR A 1 100 ? -12.849 -16.122 -6.433 1.00 96.50 100 THR A N 1
ATOM 785 C CA . THR A 1 100 ? -13.694 -16.844 -7.401 1.00 96.50 100 THR A CA 1
ATOM 786 C C . THR A 1 100 ? -13.503 -16.306 -8.818 1.00 96.50 100 THR A C 1
ATOM 788 O O . THR A 1 100 ? -13.250 -17.090 -9.732 1.00 96.50 100 THR A O 1
ATOM 791 N N . VAL A 1 101 ? -13.509 -14.982 -9.004 1.00 96.44 101 VAL A N 1
ATOM 792 C CA . VAL A 1 101 ? -13.224 -14.354 -10.305 1.00 96.44 101 VAL A CA 1
ATOM 793 C C . VAL A 1 101 ? -11.800 -14.665 -10.778 1.00 96.44 101 VAL A C 1
ATOM 795 O O . VAL A 1 101 ? -11.610 -15.005 -11.944 1.00 96.44 101 VAL A O 1
ATOM 798 N N . GLY A 1 102 ? -10.803 -14.610 -9.891 1.00 94.50 102 GLY A N 1
ATOM 799 C CA . GLY A 1 102 ? -9.413 -14.942 -10.218 1.00 94.50 102 GLY A CA 1
ATOM 800 C C . GLY A 1 102 ? -9.238 -16.392 -10.678 1.00 94.50 102 GLY A C 1
ATOM 801 O O . GLY A 1 102 ? -8.548 -16.641 -11.667 1.00 94.50 102 GLY A O 1
ATOM 802 N N . ILE A 1 103 ? -9.914 -17.336 -10.014 1.00 94.81 103 ILE A N 1
ATOM 803 C CA . ILE A 1 103 ? -9.918 -18.758 -10.383 1.00 94.81 103 ILE A CA 1
ATOM 804 C C . ILE A 1 103 ? -10.603 -18.964 -11.741 1.00 94.81 103 ILE A C 1
ATOM 806 O O . ILE A 1 103 ? -10.076 -19.665 -12.602 1.00 94.81 103 ILE A O 1
ATOM 810 N N . VAL A 1 104 ? -11.747 -18.322 -11.980 1.00 94.75 104 VAL A N 1
ATOM 811 C CA . VAL A 1 104 ? -12.427 -18.404 -13.282 1.00 94.75 104 VAL A CA 1
ATOM 812 C C . VAL A 1 104 ? -11.538 -17.843 -14.397 1.00 94.75 104 VAL A C 1
ATOM 814 O O . VAL A 1 104 ? -11.423 -18.453 -15.459 1.00 94.75 104 VAL A O 1
ATOM 817 N N . LEU A 1 105 ? -10.855 -16.722 -14.154 1.00 92.19 105 LEU A N 1
ATOM 818 C CA . LEU A 1 105 ? -9.985 -16.085 -15.141 1.00 92.19 105 LEU A CA 1
ATOM 819 C C . LEU A 1 105 ? -8.744 -16.936 -15.463 1.00 92.19 105 LEU A C 1
ATOM 821 O O . LEU A 1 105 ? -8.405 -17.097 -16.636 1.00 92.19 105 LEU A O 1
ATOM 825 N N . VAL A 1 106 ? -8.084 -17.511 -14.448 1.00 92.56 106 VAL A N 1
ATOM 826 C CA . VAL A 1 106 ? -6.898 -18.363 -14.656 1.00 92.56 106 VAL A CA 1
ATOM 827 C C . VAL A 1 106 ? -7.261 -19.664 -15.369 1.00 92.56 106 VAL A C 1
ATOM 829 O O . VAL A 1 106 ? -6.522 -20.088 -16.253 1.00 92.56 106 VAL A O 1
ATOM 832 N N . ILE A 1 107 ? -8.418 -20.256 -15.055 1.00 90.50 107 ILE A N 1
ATOM 833 C CA . ILE A 1 107 ? -8.918 -21.445 -15.756 1.00 90.50 107 ILE A CA 1
ATOM 834 C C . ILE A 1 107 ? -9.375 -21.081 -17.173 1.00 90.50 107 ILE A C 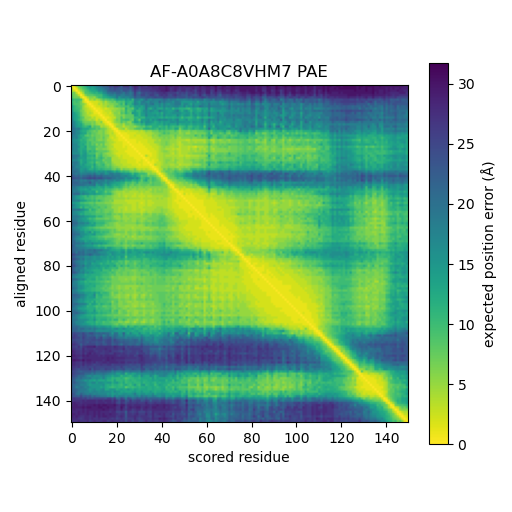1
ATOM 836 O O . ILE A 1 107 ? -9.243 -21.889 -18.076 1.00 90.50 107 ILE A O 1
ATOM 840 N N . SER A 1 108 ? -9.884 -19.876 -17.436 1.00 88.75 108 SER A N 1
ATOM 841 C CA . SER A 1 108 ? -10.285 -19.514 -18.802 1.00 88.75 108 SER A CA 1
ATOM 842 C C . SER A 1 108 ? -9.088 -19.240 -19.713 1.00 88.75 108 SER A C 1
ATOM 844 O O . SER A 1 108 ? -9.091 -19.663 -20.867 1.00 88.75 108 SER A O 1
ATOM 846 N N . ILE A 1 109 ? -8.085 -18.508 -19.224 1.00 88.25 109 ILE A N 1
ATOM 847 C CA . ILE A 1 109 ? -6.939 -18.061 -20.031 1.00 88.25 109 ILE A CA 1
ATOM 848 C C . ILE A 1 109 ? -5.815 -19.113 -20.037 1.00 88.25 109 ILE A C 1
ATOM 850 O O . ILE A 1 109 ? -4.995 -19.118 -20.952 1.00 88.25 109 ILE A O 1
ATOM 854 N N . HIS A 1 110 ? -5.770 -20.007 -19.038 1.00 82.75 110 HIS A N 1
ATOM 855 C CA . HIS A 1 110 ? -4.665 -20.941 -18.781 1.00 82.75 110 HIS A CA 1
ATOM 856 C C . HIS A 1 110 ? -3.272 -20.292 -18.950 1.00 82.75 110 HIS A C 1
ATOM 858 O O . HIS A 1 110 ? -2.446 -20.780 -19.733 1.00 82.75 110 HIS A O 1
ATOM 864 N N . PRO A 1 111 ? -2.969 -19.186 -18.235 1.00 72.56 111 PRO A N 1
ATOM 865 C CA . PRO A 1 111 ? -1.678 -18.518 -18.329 1.00 72.56 111 PRO A CA 1
ATOM 866 C C . PRO A 1 111 ? -0.614 -19.369 -17.618 1.00 72.56 111 PRO A C 1
ATOM 868 O O . PRO A 1 111 ? -0.311 -19.177 -16.446 1.00 72.56 111 PRO A O 1
ATOM 871 N N . GLY A 1 112 ? -0.086 -20.374 -18.310 1.00 63.19 112 GLY A N 1
ATOM 872 C CA . GLY A 1 112 ? 0.857 -21.330 -17.723 1.00 63.19 112 GLY A CA 1
ATOM 873 C C . GLY A 1 112 ? 1.381 -22.382 -18.694 1.00 63.19 112 GLY A C 1
ATOM 874 O O . GLY A 1 112 ? 2.492 -22.871 -18.507 1.00 63.19 112 GLY A O 1
ATOM 875 N N . ALA A 1 113 ? 0.665 -22.659 -19.789 1.00 63.44 113 ALA A N 1
ATOM 876 C CA . ALA A 1 113 ? 1.152 -23.571 -20.829 1.00 63.44 113 ALA A CA 1
ATOM 877 C C . ALA A 1 113 ? 2.482 -23.106 -21.468 1.00 63.44 113 ALA A C 1
ATOM 879 O O . ALA A 1 113 ? 3.262 -23.923 -21.942 1.00 63.44 113 ALA A O 1
ATOM 880 N N . ALA A 1 114 ? 2.783 -21.801 -21.429 1.00 59.44 114 ALA A N 1
ATOM 881 C CA . ALA A 1 114 ? 4.035 -21.230 -21.932 1.00 59.44 114 ALA A CA 1
ATOM 882 C C . ALA A 1 114 ? 5.206 -21.242 -20.919 1.00 59.44 114 ALA A C 1
ATOM 884 O O . ALA A 1 114 ? 6.319 -20.873 -21.287 1.00 59.44 114 ALA A O 1
ATOM 885 N N . ALA A 1 115 ? 4.984 -21.637 -19.657 1.00 60.19 115 ALA A N 1
ATOM 886 C CA . ALA A 1 115 ? 5.946 -21.464 -18.558 1.00 60.19 115 ALA A CA 1
ATOM 887 C C . ALA A 1 115 ? 6.656 -22.760 -18.099 1.00 60.19 115 ALA A C 1
ATOM 889 O O . ALA A 1 115 ? 7.351 -22.747 -17.088 1.00 60.19 115 ALA A O 1
ATOM 890 N N . GLN A 1 116 ? 6.528 -23.881 -18.822 1.00 56.25 116 GLN A N 1
ATOM 891 C CA . GLN A 1 116 ? 7.042 -25.199 -18.398 1.00 56.25 116 GLN A CA 1
ATOM 892 C C . GLN A 1 116 ? 8.579 -25.388 -18.470 1.00 56.25 116 GLN A C 1
ATOM 894 O O . GLN A 1 116 ? 9.038 -26.509 -18.670 1.00 56.25 116 GLN A O 1
ATOM 899 N N . LYS A 1 117 ? 9.404 -24.340 -18.333 1.00 54.69 117 LYS A N 1
ATOM 900 C CA . LYS A 1 117 ? 10.870 -24.465 -18.495 1.00 54.69 117 LYS A CA 1
ATOM 901 C C . LYS A 1 117 ? 11.742 -24.246 -17.263 1.00 54.69 117 LYS A C 1
ATOM 903 O O . LYS A 1 117 ? 12.951 -24.372 -17.386 1.00 54.69 117 LYS A O 1
ATOM 908 N N . GLU A 1 118 ? 11.175 -24.018 -16.089 1.00 58.75 118 GLU A N 1
ATOM 909 C CA . GLU A 1 118 ? 11.971 -23.887 -14.865 1.00 58.75 118 GLU A CA 1
ATOM 910 C C . GLU A 1 118 ? 11.477 -24.915 -13.846 1.00 58.75 118 GLU A C 1
ATOM 912 O O . GLU A 1 118 ? 10.433 -24.751 -13.210 1.00 58.75 118 GLU A O 1
ATOM 917 N N . GLU A 1 119 ? 12.219 -26.016 -13.739 1.00 52.25 119 GLU A N 1
ATOM 918 C CA . GLU A 1 119 ? 12.083 -27.003 -12.675 1.00 52.25 119 GLU A CA 1
ATOM 919 C C . GLU A 1 119 ? 12.438 -26.324 -11.349 1.00 52.25 119 GLU A C 1
ATOM 921 O O . GLU A 1 119 ? 13.596 -26.202 -10.951 1.00 52.25 119 GLU A O 1
ATOM 926 N N . TYR A 1 120 ? 11.413 -25.795 -10.686 1.00 53.31 120 TYR A N 1
ATOM 927 C CA . TYR A 1 120 ? 11.540 -25.174 -9.380 1.00 53.31 120 TYR A CA 1
ATOM 928 C C . TYR A 1 120 ? 11.817 -26.281 -8.354 1.00 53.31 120 TYR A C 1
ATOM 930 O O . TYR A 1 120 ? 10.899 -26.920 -7.836 1.00 53.31 120 TYR A O 1
ATOM 938 N N . ALA A 1 121 ? 13.099 -26.508 -8.060 1.00 54.97 121 ALA A N 1
ATOM 939 C CA . ALA A 1 121 ? 13.562 -27.306 -6.931 1.00 54.97 121 ALA A CA 1
ATOM 940 C C . ALA A 1 121 ? 13.152 -26.608 -5.623 1.00 54.97 121 ALA A C 1
ATOM 942 O O . ALA A 1 121 ? 13.918 -25.886 -4.982 1.00 54.97 121 ALA A O 1
ATOM 943 N N . VAL A 1 122 ? 11.888 -26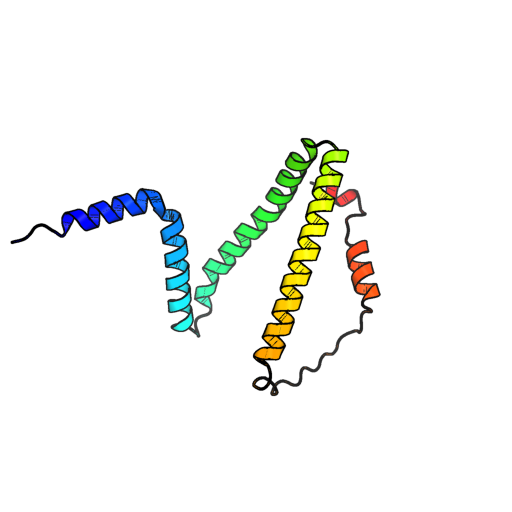.778 -5.244 1.00 54.16 122 VAL A N 1
ATOM 944 C CA . VAL A 1 122 ? 11.329 -26.262 -4.001 1.00 54.16 122 VAL A CA 1
ATOM 945 C C . VAL A 1 122 ? 11.788 -27.174 -2.866 1.00 54.16 122 VAL A C 1
ATOM 947 O O . VAL A 1 122 ? 11.091 -28.093 -2.447 1.00 54.16 122 VAL A O 1
ATOM 950 N N . GLY A 1 123 ? 12.968 -26.882 -2.328 1.00 56.94 123 GLY A N 1
ATOM 951 C CA . GLY A 1 123 ? 13.312 -27.241 -0.957 1.00 56.94 123 GLY A CA 1
ATOM 952 C C . GLY A 1 123 ? 12.453 -26.420 0.004 1.00 56.94 123 GLY A C 1
ATOM 953 O O . GLY A 1 123 ? 12.918 -25.426 0.554 1.00 56.94 123 GLY A O 1
ATOM 954 N N . LYS A 1 124 ? 11.175 -26.777 0.173 1.00 55.28 124 LYS A N 1
ATOM 955 C CA . LYS A 1 124 ? 10.335 -26.212 1.237 1.00 55.28 124 LYS A CA 1
ATOM 956 C C . LYS A 1 124 ? 10.384 -27.136 2.438 1.00 55.28 124 LYS A C 1
ATOM 958 O O . LYS A 1 124 ? 9.939 -28.278 2.362 1.00 55.28 124 LYS A O 1
ATOM 963 N N . ALA A 1 125 ? 10.832 -26.595 3.568 1.00 62.03 125 ALA A N 1
ATOM 964 C CA . ALA A 1 125 ? 10.336 -27.046 4.855 1.00 62.03 125 ALA A CA 1
ATOM 965 C C . ALA A 1 125 ? 8.802 -27.048 4.769 1.00 62.03 125 ALA A C 1
ATOM 967 O O . ALA A 1 125 ? 8.190 -26.005 4.518 1.00 62.03 125 ALA A O 1
ATOM 968 N N . VAL A 1 126 ? 8.193 -28.226 4.889 1.00 63.69 126 VAL A N 1
ATOM 969 C CA . VAL A 1 126 ? 6.740 -28.378 4.977 1.00 63.69 126 VAL A CA 1
ATOM 970 C C . VAL A 1 126 ? 6.343 -27.883 6.365 1.00 63.69 126 VAL A C 1
ATOM 972 O O . VAL A 1 126 ? 6.127 -28.667 7.280 1.00 63.69 126 VAL A O 1
ATOM 975 N N . LEU A 1 127 ? 6.335 -26.561 6.546 1.00 70.75 127 LEU A N 1
ATOM 976 C CA . LEU A 1 127 ? 5.612 -25.938 7.645 1.00 70.75 127 LEU A CA 1
ATOM 977 C C . LEU A 1 127 ? 4.153 -26.333 7.462 1.00 70.75 127 LEU A C 1
ATOM 979 O O . LEU A 1 127 ? 3.575 -26.114 6.388 1.00 70.75 127 LEU A O 1
ATOM 983 N N . SER A 1 128 ? 3.573 -26.955 8.484 1.00 83.31 128 SER A N 1
ATOM 984 C CA . SER A 1 128 ? 2.148 -27.236 8.470 1.00 83.31 128 SER A CA 1
ATOM 985 C C . SER A 1 128 ? 1.410 -25.906 8.346 1.00 83.31 128 SER A C 1
ATOM 987 O O . SER A 1 128 ? 1.823 -24.898 8.922 1.00 83.31 128 SER A O 1
ATOM 989 N N . SER A 1 129 ? 0.290 -25.866 7.621 1.00 83.00 129 SER A N 1
ATOM 990 C CA . SER A 1 129 ? -0.552 -24.661 7.590 1.00 83.00 129 SER A CA 1
ATOM 991 C C . SER A 1 129 ? -0.976 -24.243 9.004 1.00 83.00 129 SER A C 1
ATOM 993 O O . SER A 1 129 ? -1.170 -23.058 9.258 1.00 83.00 129 SER A O 1
ATOM 995 N N . ALA A 1 130 ? -1.044 -25.204 9.933 1.00 84.44 130 ALA A N 1
ATOM 996 C CA . ALA A 1 130 ? -1.236 -24.941 11.351 1.00 84.44 130 ALA A CA 1
ATOM 997 C C . ALA A 1 130 ? -0.075 -24.137 11.963 1.00 84.44 130 ALA A C 1
ATOM 999 O O . ALA A 1 130 ? -0.343 -23.180 12.678 1.00 84.44 130 ALA A O 1
ATOM 1000 N N . ASP A 1 131 ? 1.183 -24.451 11.639 1.00 85.56 131 ASP A N 1
ATOM 1001 C CA . ASP A 1 131 ? 2.358 -23.735 12.158 1.00 85.56 131 ASP A CA 1
ATOM 1002 C C . ASP A 1 131 ? 2.379 -22.282 11.674 1.00 85.56 131 ASP A C 1
ATOM 1004 O O . ASP A 1 131 ? 2.643 -21.377 12.455 1.00 85.56 131 ASP A O 1
ATOM 1008 N N . ALA A 1 132 ? 1.994 -22.034 10.418 1.00 84.19 132 ALA A N 1
ATOM 1009 C CA . ALA A 1 132 ? 1.875 -20.676 9.882 1.00 84.19 132 ALA A CA 1
ATOM 1010 C C . ALA A 1 132 ? 0.760 -19.860 10.568 1.00 84.19 132 ALA A C 1
ATOM 1012 O O . ALA A 1 132 ? 0.916 -18.660 10.801 1.00 84.19 132 ALA A O 1
ATOM 1013 N N . LEU A 1 133 ? -0.365 -20.499 10.916 1.00 86.00 133 LEU A N 1
ATOM 1014 C CA . LEU A 1 133 ? -1.422 -19.853 11.701 1.00 86.00 133 LEU A CA 1
ATOM 1015 C C . LEU A 1 133 ? -0.982 -19.606 13.147 1.00 86.00 133 LEU A C 1
ATOM 1017 O O . LEU A 1 133 ? -1.272 -18.544 13.700 1.00 86.00 133 LEU A O 1
ATOM 1021 N N . LEU A 1 134 ? -0.258 -20.552 13.749 1.00 84.81 134 LEU A N 1
ATOM 1022 C CA . LEU A 1 134 ? 0.320 -20.388 15.079 1.00 84.81 134 LEU A CA 1
ATOM 1023 C C . LEU A 1 134 ? 1.373 -19.273 15.101 1.00 84.81 134 LEU A C 1
ATOM 1025 O O . LEU A 1 134 ? 1.382 -18.496 16.052 1.00 84.81 134 LEU A O 1
ATOM 1029 N N . ASP A 1 135 ? 2.189 -19.129 14.056 1.00 85.19 135 ASP A N 1
ATOM 1030 C CA . ASP A 1 135 ? 3.153 -18.032 13.915 1.00 85.19 135 ASP A CA 1
ATOM 1031 C C . ASP A 1 135 ? 2.460 -16.672 13.787 1.00 85.19 135 ASP A C 1
ATOM 1033 O O . ASP A 1 135 ? 2.880 -15.706 14.425 1.00 85.19 135 ASP A O 1
ATOM 1037 N N . LEU A 1 136 ? 1.354 -16.588 13.039 1.00 85.38 136 LEU A N 1
ATOM 1038 C CA . LEU A 1 136 ? 0.562 -15.359 12.938 1.00 85.38 136 LEU A CA 1
ATOM 1039 C C . LEU A 1 136 ? -0.031 -14.953 14.298 1.00 85.38 136 LEU A C 1
ATOM 1041 O O . LEU A 1 136 ? 0.038 -13.784 14.679 1.00 85.38 136 LEU A O 1
ATOM 1045 N N . ILE A 1 137 ? -0.585 -15.917 15.041 1.00 83.44 137 ILE A N 1
ATOM 1046 C CA . ILE A 1 137 ? -1.141 -15.684 16.384 1.00 83.44 137 ILE A CA 1
ATOM 1047 C C . ILE A 1 137 ? -0.028 -15.327 17.376 1.00 83.44 137 ILE A C 1
ATOM 1049 O O . ILE A 1 137 ? -0.212 -14.444 18.209 1.00 83.44 137 ILE A O 1
ATOM 1053 N N . ARG A 1 138 ? 1.139 -15.972 17.274 1.00 81.38 138 ARG A N 1
ATOM 1054 C CA . ARG A 1 138 ? 2.314 -15.690 18.110 1.00 81.38 138 ARG A CA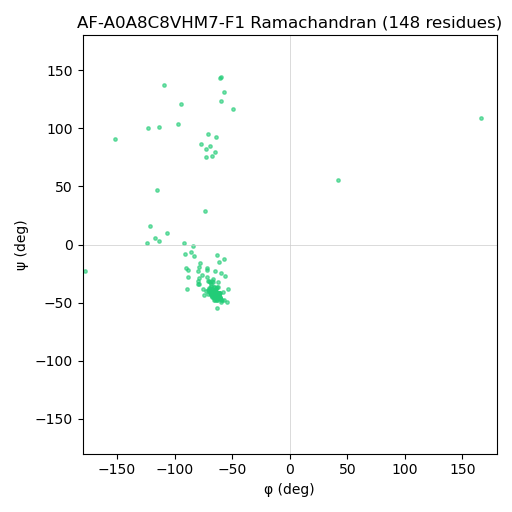 1
ATOM 1055 C C . ARG A 1 138 ? 2.914 -14.310 17.822 1.00 81.38 138 ARG A C 1
ATOM 1057 O O . ARG A 1 138 ? 3.470 -13.705 18.735 1.00 81.38 138 ARG A O 1
ATOM 1064 N N . TYR A 1 139 ? 2.813 -13.819 16.587 1.00 76.69 139 TYR A N 1
ATOM 1065 C CA . TYR A 1 139 ? 3.269 -12.482 16.198 1.00 76.69 139 TYR A CA 1
ATOM 1066 C C . TYR A 1 139 ? 2.289 -11.366 16.597 1.00 76.69 139 TYR A C 1
ATOM 1068 O O . TYR A 1 139 ? 2.696 -10.207 16.700 1.00 76.69 139 TYR A O 1
ATOM 1076 N N . ALA A 1 140 ? 1.015 -11.679 16.868 1.00 73.06 140 ALA A N 1
ATOM 1077 C CA . ALA A 1 140 ? 0.107 -10.710 17.479 1.00 73.06 140 ALA A CA 1
ATOM 1078 C C . ALA A 1 140 ? 0.714 -10.240 18.818 1.00 73.06 140 ALA A C 1
ATOM 1080 O O . ALA A 1 140 ? 1.174 -11.083 19.591 1.00 73.06 140 ALA A O 1
ATOM 1081 N N . PRO A 1 141 ? 0.780 -8.923 19.094 1.00 60.03 141 PRO A N 1
ATOM 1082 C CA . PRO A 1 141 ? 1.608 -8.368 20.161 1.00 60.03 141 PRO A CA 1
ATOM 1083 C C . PRO A 1 141 ? 1.052 -8.750 21.538 1.00 60.03 141 PRO A C 1
ATOM 1085 O O . PRO A 1 141 ? 0.319 -7.998 22.171 1.00 60.03 141 PRO A O 1
ATOM 1088 N N . ALA A 1 142 ? 1.418 -9.935 22.014 1.00 55.28 142 ALA A N 1
ATOM 1089 C CA . ALA A 1 142 ? 1.193 -10.392 23.377 1.00 55.28 142 ALA A CA 1
ATOM 1090 C C . ALA A 1 142 ? 2.293 -9.892 24.337 1.00 55.28 142 ALA A C 1
ATOM 1092 O O . ALA A 1 142 ? 2.231 -10.164 25.533 1.00 55.28 142 ALA A O 1
ATOM 1093 N N . SER A 1 143 ? 3.301 -9.159 23.840 1.00 49.03 143 SER A N 1
ATOM 1094 C CA . SER A 1 143 ? 4.341 -8.532 24.658 1.00 49.03 143 SER A CA 1
ATOM 1095 C C . SER A 1 143 ? 4.005 -7.053 24.934 1.00 49.03 143 SER A C 1
ATOM 1097 O O . SER A 1 143 ? 4.205 -6.192 24.076 1.00 49.03 143 SER A O 1
ATOM 1099 N N . PRO A 1 144 ? 3.540 -6.703 26.148 1.00 54.56 144 PRO A N 1
ATOM 1100 C CA . PRO A 1 144 ? 3.227 -5.315 26.507 1.00 54.56 144 PRO A CA 1
ATOM 1101 C C . PRO A 1 144 ? 4.444 -4.362 26.492 1.00 54.56 144 PRO A C 1
ATOM 1103 O O . PRO A 1 144 ? 4.269 -3.153 26.588 1.00 54.56 144 PRO A O 1
ATOM 1106 N N . GLY A 1 145 ? 5.675 -4.869 26.341 1.00 52.56 145 GLY A N 1
ATOM 1107 C CA . GLY A 1 145 ? 6.905 -4.068 26.394 1.00 52.56 145 GLY A CA 1
ATOM 1108 C C . GLY A 1 145 ? 7.260 -3.277 25.126 1.00 52.56 145 GLY A C 1
ATOM 1109 O O . GLY A 1 145 ? 7.968 -2.284 25.234 1.00 52.56 145 GLY A O 1
ATOM 1110 N N . ILE A 1 146 ? 6.779 -3.666 23.938 1.00 53.56 146 ILE A N 1
ATOM 1111 C CA . ILE A 1 146 ? 7.079 -2.946 22.679 1.00 53.56 146 ILE A CA 1
ATOM 1112 C C . ILE A 1 146 ? 6.075 -1.825 22.397 1.00 53.56 146 ILE A C 1
ATOM 1114 O O . ILE A 1 146 ? 6.435 -0.826 21.787 1.00 53.56 146 ILE A O 1
ATOM 1118 N N . VAL A 1 147 ? 4.841 -1.953 22.888 1.00 51.72 147 VAL A N 1
ATOM 1119 C CA . VAL A 1 147 ? 3.808 -0.913 22.756 1.00 51.72 147 VAL A CA 1
ATOM 1120 C C . VAL A 1 147 ? 4.048 0.245 23.734 1.00 51.72 147 VAL A C 1
ATOM 1122 O O . VAL A 1 147 ? 3.668 1.364 23.436 1.00 51.72 147 VAL A O 1
ATOM 1125 N N . LEU A 1 148 ? 4.718 -0.005 24.866 1.00 47.16 148 LEU A N 1
ATOM 1126 C CA . LEU A 1 148 ? 5.093 1.011 25.865 1.00 47.16 148 LEU A CA 1
ATOM 1127 C C . LEU A 1 148 ? 6.385 1.780 25.536 1.00 47.16 148 LEU A C 1
ATOM 1129 O O . LEU A 1 148 ? 6.706 2.743 26.227 1.00 47.16 148 LEU A O 1
ATOM 1133 N N . LEU A 1 149 ? 7.142 1.342 24.523 1.00 49.34 149 LEU A N 1
ATOM 1134 C CA . LEU A 1 149 ? 8.371 2.006 24.067 1.00 49.34 149 LEU A CA 1
ATOM 1135 C C . LEU A 1 149 ? 8.124 3.034 22.947 1.00 49.34 149 LEU A C 1
ATOM 1137 O O . LEU A 1 149 ? 9.081 3.639 22.462 1.00 49.34 149 LEU A O 1
ATOM 1141 N N . PHE A 1 150 ? 6.860 3.222 22.555 1.00 46.19 150 PHE A N 1
ATOM 1142 C CA . PHE A 1 150 ? 6.398 4.244 21.618 1.00 46.19 150 PHE A CA 1
ATOM 1143 C C . PHE A 1 150 ? 5.373 5.164 22.276 1.00 46.19 150 PHE A C 1
ATOM 1145 O O . PHE A 1 150 ? 4.538 4.657 23.057 1.00 46.19 150 PHE A O 1
#

Solvent-accessible surface area (backbone atoms only — not comparable to full-atom values): 9134 Å² total; per-residue (Å²): 144,86,89,74,71,68,62,56,60,51,49,51,53,54,46,44,72,73,46,37,70,65,54,49,54,56,50,48,52,54,51,49,53,54,50,54,69,73,49,79,84,57,80,73,71,52,51,68,56,52,53,51,52,53,54,51,58,66,47,47,59,62,50,50,54,53,50,50,52,58,57,52,74,77,46,56,72,70,58,48,53,53,53,49,51,54,50,52,54,50,52,54,52,52,49,52,53,53,49,54,51,50,52,52,50,47,68,70,67,49,88,53,83,89,60,86,82,71,87,76,81,75,85,64,83,83,69,49,74,63,54,56,53,49,49,54,60,67,64,46,84,82,59,74,70,68,67,70,75,102

Mean predicted aligned error: 12.59 Å